Protein AF-A0A2H6EU88-F1 (afdb_monomer_lite)

Secondary structure (DSSP, 8-state):
-HHHHHHHHHHHHHHHHHHHHH--STTTHHHHHHHHHHHHHHHHHHHHHHHHTTS-HHHHHHHHHHHHHHHHHHHHHHHHHHHHHH---HHHHHHHHHHHHHHHHHHHHHHHHHHHHHHHTT-

Structure (mmCIF, N/CA/C/O backbone):
data_AF-A0A2H6EU88-F1
#
_entry.id   AF-A0A2H6EU88-F1
#
loop_
_atom_site.group_PDB
_atom_site.id
_atom_site.type_symbol
_atom_site.label_atom_id
_atom_site.label_alt_id
_atom_site.label_comp_id
_atom_site.label_asym_id
_atom_site.label_entity_id
_atom_site.label_seq_id
_atom_site.pdbx_PDB_ins_code
_atom_site.Cartn_x
_atom_site.Cartn_y
_atom_site.Cartn_z
_atom_site.occupancy
_atom_site.B_iso_or_equiv
_atom_site.auth_seq_id
_atom_site.auth_comp_id
_atom_site.auth_asym_id
_atom_site.auth_atom_id
_atom_site.pdbx_PDB_model_num
ATOM 1 N N . MET A 1 1 ? -3.162 11.510 9.610 1.00 62.56 1 MET A N 1
ATOM 2 C CA . MET A 1 1 ? -2.984 11.952 8.211 1.00 62.56 1 MET A CA 1
ATOM 3 C C . MET A 1 1 ? -1.529 12.307 7.925 1.00 62.56 1 MET A C 1
ATOM 5 O O . MET A 1 1 ? -0.933 11.597 7.135 1.00 62.56 1 MET A O 1
ATOM 9 N N . LEU A 1 2 ? -0.908 13.283 8.607 1.00 74.38 2 LEU A N 1
ATOM 10 C CA . LEU A 1 2 ? 0.496 13.658 8.333 1.00 74.38 2 LEU A CA 1
ATOM 11 C C . LEU A 1 2 ? 1.504 12.495 8.441 1.00 74.38 2 LEU A C 1
ATOM 13 O O . LEU A 1 2 ? 2.287 12.275 7.525 1.00 74.38 2 LEU A O 1
ATOM 17 N N . GLN A 1 3 ? 1.433 11.694 9.513 1.00 73.38 3 GLN A N 1
ATOM 18 C CA . GLN A 1 3 ? 2.301 10.514 9.684 1.00 73.38 3 GLN A CA 1
ATOM 19 C C . GLN A 1 3 ? 2.145 9.479 8.555 1.00 73.38 3 GLN A C 1
ATOM 21 O O . GLN A 1 3 ? 3.095 8.786 8.219 1.00 73.38 3 GLN A O 1
ATOM 26 N N . PHE A 1 4 ? 0.955 9.383 7.957 1.00 74.44 4 PHE A N 1
ATOM 27 C CA . PHE A 1 4 ? 0.672 8.446 6.870 1.00 74.44 4 PHE A CA 1
ATOM 28 C C . PHE A 1 4 ? 1.329 8.902 5.565 1.00 74.44 4 PHE A C 1
ATOM 30 O O . PHE A 1 4 ? 2.015 8.123 4.914 1.00 74.44 4 PHE A O 1
ATOM 37 N N . ILE A 1 5 ? 1.196 10.192 5.246 1.00 79.50 5 ILE A N 1
ATOM 38 C CA . ILE A 1 5 ? 1.841 10.812 4.085 1.00 79.50 5 ILE A CA 1
ATOM 39 C C . ILE A 1 5 ? 3.364 10.685 4.198 1.00 79.50 5 ILE A C 1
ATOM 41 O O . ILE A 1 5 ? 4.015 10.283 3.238 1.00 79.50 5 ILE A O 1
ATOM 45 N N . TYR A 1 6 ? 3.923 10.944 5.385 1.00 82.56 6 TYR A N 1
ATOM 46 C CA . TYR A 1 6 ? 5.364 10.845 5.608 1.00 82.56 6 TYR A CA 1
ATOM 47 C C . TYR A 1 6 ? 5.895 9.431 5.359 1.00 82.56 6 TYR A C 1
ATOM 49 O O . TYR A 1 6 ? 6.873 9.264 4.642 1.00 82.56 6 TYR A O 1
ATOM 57 N N . VAL A 1 7 ? 5.231 8.400 5.889 1.00 81.75 7 VAL A N 1
ATOM 58 C CA . VAL A 1 7 ? 5.663 7.009 5.688 1.00 81.75 7 VAL A CA 1
ATOM 59 C C . VAL A 1 7 ? 5.468 6.555 4.241 1.00 81.75 7 VAL A C 1
ATOM 61 O O . VAL A 1 7 ? 6.306 5.810 3.748 1.00 81.75 7 VAL A O 1
ATOM 64 N N . ILE A 1 8 ? 4.430 7.021 3.535 1.00 82.81 8 ILE A N 1
ATOM 65 C CA . ILE A 1 8 ? 4.282 6.754 2.095 1.00 82.81 8 ILE A CA 1
ATOM 66 C C . ILE A 1 8 ? 5.475 7.325 1.332 1.00 82.81 8 ILE A C 1
ATOM 68 O O . ILE A 1 8 ? 6.145 6.581 0.619 1.00 82.81 8 ILE A O 1
ATOM 72 N N . ILE A 1 9 ? 5.781 8.610 1.531 1.00 83.44 9 ILE A N 1
ATOM 73 C CA . ILE A 1 9 ? 6.902 9.282 0.863 1.00 83.44 9 ILE A CA 1
ATOM 74 C C . ILE A 1 9 ? 8.223 8.587 1.209 1.00 83.44 9 ILE A C 1
ATOM 76 O O . ILE A 1 9 ? 9.010 8.280 0.318 1.00 83.44 9 ILE A O 1
ATOM 80 N N . LEU A 1 10 ? 8.444 8.270 2.487 1.00 85.44 10 LEU A N 1
ATOM 81 C CA . LEU A 1 10 ? 9.654 7.592 2.940 1.00 85.44 10 LEU A CA 1
ATOM 82 C C . LEU A 1 10 ? 9.774 6.186 2.337 1.00 85.44 10 LEU A C 1
ATOM 84 O O . LEU A 1 10 ? 10.842 5.814 1.869 1.00 85.44 10 LEU A O 1
ATOM 88 N N . SER A 1 11 ? 8.684 5.414 2.303 1.00 79.50 11 SER A N 1
ATOM 89 C CA . SER A 1 11 ? 8.670 4.073 1.707 1.00 79.50 11 SER A CA 1
ATOM 90 C C . SER A 1 11 ? 8.953 4.113 0.208 1.00 79.50 11 SER A C 1
ATOM 92 O O . SER A 1 11 ? 9.681 3.261 -0.298 1.00 79.50 11 SER A O 1
ATOM 94 N N . PHE A 1 12 ? 8.440 5.138 -0.480 1.00 83.12 12 PHE A N 1
ATOM 95 C CA . PHE A 1 12 ? 8.715 5.371 -1.889 1.00 83.12 12 PHE A CA 1
ATOM 96 C C . PHE A 1 12 ? 10.200 5.671 -2.088 1.00 83.12 12 PHE A C 1
ATOM 98 O O . PHE A 1 12 ? 10.844 5.036 -2.908 1.00 83.12 12 PHE A O 1
ATOM 105 N N . LEU A 1 13 ? 10.798 6.544 -1.277 1.00 83.44 13 LEU A N 1
ATOM 106 C CA . LEU A 1 13 ? 12.233 6.823 -1.361 1.00 83.44 13 LEU A CA 1
ATOM 107 C C . LEU A 1 13 ? 13.087 5.582 -1.059 1.00 83.44 13 LEU A C 1
ATOM 109 O O . LEU A 1 13 ? 13.987 5.260 -1.827 1.00 83.44 13 LEU A O 1
ATOM 113 N N . VAL A 1 14 ? 12.785 4.852 0.015 1.00 83.4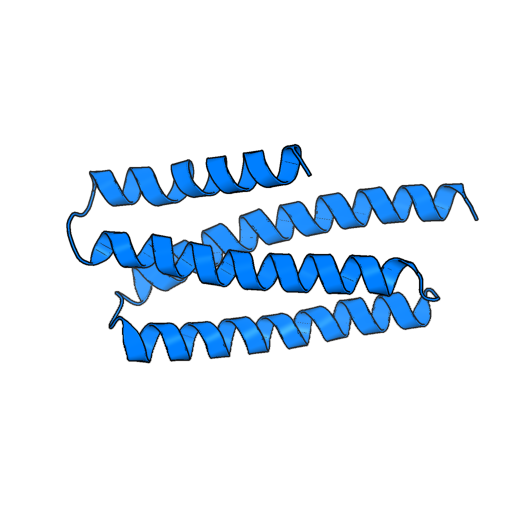4 14 VAL A N 1
ATOM 114 C CA . VAL A 1 14 ? 13.585 3.702 0.469 1.00 83.44 14 VAL A CA 1
ATOM 115 C C . VAL A 1 14 ? 13.566 2.545 -0.528 1.00 83.44 14 VAL A C 1
ATOM 117 O O . VAL A 1 14 ? 14.581 1.879 -0.689 1.00 83.44 14 VAL A O 1
ATOM 120 N N . ILE A 1 15 ? 12.441 2.288 -1.198 1.00 79.69 15 ILE A N 1
ATOM 121 C CA . ILE A 1 15 ? 12.327 1.164 -2.139 1.00 79.69 15 ILE A CA 1
ATOM 122 C C . ILE A 1 15 ? 12.680 1.604 -3.564 1.00 79.69 15 ILE A C 1
ATOM 124 O O . ILE A 1 15 ? 13.348 0.872 -4.290 1.00 79.69 15 ILE A O 1
ATOM 128 N N . TRP A 1 16 ? 12.260 2.799 -3.981 1.00 80.44 16 TRP A N 1
ATOM 129 C CA . TRP A 1 16 ? 12.400 3.2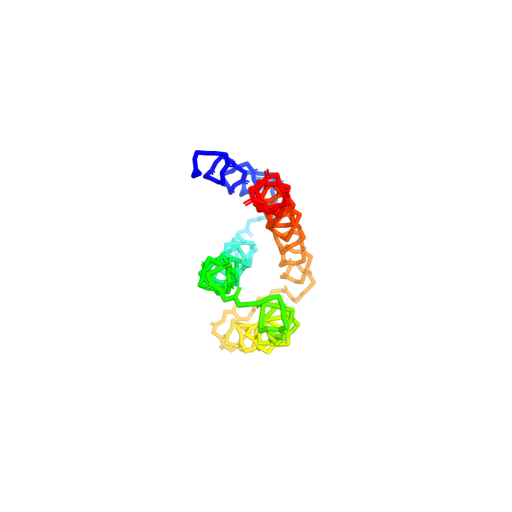55 -5.365 1.00 80.44 16 TRP A CA 1
ATOM 130 C C . TRP A 1 16 ? 13.810 3.780 -5.673 1.00 80.44 16 TRP A C 1
ATOM 132 O O . TRP A 1 16 ? 14.348 3.466 -6.731 1.00 80.44 16 TRP A O 1
ATOM 142 N N . VAL A 1 17 ? 14.453 4.516 -4.752 1.00 79.38 17 VAL A N 1
ATOM 143 C CA . VAL A 1 17 ? 15.781 5.123 -4.990 1.00 79.38 17 VAL A CA 1
ATOM 144 C C . VAL A 1 17 ? 16.888 4.078 -5.191 1.00 79.38 17 VAL A C 1
ATOM 146 O O . VAL A 1 17 ? 17.610 4.192 -6.180 1.00 79.38 17 VAL A O 1
ATOM 149 N N . PRO A 1 18 ? 17.031 3.023 -4.361 1.00 79.44 18 PRO A N 1
ATOM 150 C CA . PRO A 1 18 ? 18.064 2.008 -4.588 1.00 79.44 18 PRO A CA 1
ATOM 151 C C . PRO A 1 18 ? 17.875 1.270 -5.916 1.00 79.44 18 PRO A C 1
ATOM 153 O O . PRO A 1 18 ? 18.843 1.000 -6.626 1.00 79.44 18 PRO A O 1
ATOM 156 N N . LEU A 1 19 ? 16.619 0.995 -6.285 1.00 75.38 19 LEU A N 1
ATOM 157 C CA . LEU A 1 19 ? 16.282 0.348 -7.551 1.00 75.38 19 LEU A CA 1
ATOM 158 C C . LEU A 1 19 ? 16.597 1.242 -8.752 1.00 75.38 19 LEU A C 1
ATOM 160 O O . LEU A 1 19 ? 17.073 0.733 -9.765 1.00 75.38 19 LEU A O 1
ATOM 164 N N . ALA A 1 20 ? 16.398 2.555 -8.620 1.00 74.62 20 ALA A N 1
ATOM 165 C CA . ALA A 1 20 ? 16.720 3.524 -9.659 1.00 74.62 20 ALA A CA 1
ATOM 166 C C . ALA A 1 20 ? 18.224 3.706 -9.886 1.00 74.62 20 ALA A C 1
ATOM 168 O O . ALA A 1 20 ? 18.642 3.967 -11.012 1.00 74.62 20 ALA A O 1
ATOM 169 N N . ILE A 1 21 ? 19.035 3.543 -8.838 1.00 77.75 21 ILE A N 1
ATOM 170 C CA . ILE A 1 21 ? 20.496 3.639 -8.932 1.00 77.75 21 ILE A CA 1
ATOM 171 C C . ILE A 1 21 ? 21.091 2.356 -9.536 1.00 77.75 21 ILE A C 1
ATOM 173 O O . ILE A 1 21 ? 22.056 2.424 -10.290 1.00 77.75 21 ILE A O 1
ATOM 177 N N . TRP A 1 22 ? 20.531 1.181 -9.221 1.00 70.69 22 TRP A N 1
ATOM 178 C CA . TRP A 1 22 ? 21.083 -0.109 -9.659 1.00 70.69 22 TRP A CA 1
ATOM 179 C C . TRP A 1 22 ? 20.630 -0.560 -11.049 1.00 70.69 22 TRP A C 1
ATOM 181 O O . TRP A 1 22 ? 21.383 -1.258 -11.730 1.00 70.69 22 TRP A O 1
ATOM 191 N N . LYS A 1 23 ? 19.408 -0.222 -11.478 1.00 67.88 23 LYS A N 1
ATOM 192 C CA . LYS A 1 23 ? 18.844 -0.674 -12.760 1.00 67.88 23 LYS A CA 1
ATOM 193 C C . LYS A 1 23 ? 18.090 0.457 -13.462 1.00 67.88 23 LYS A C 1
ATOM 195 O O . LYS A 1 23 ? 17.172 1.043 -12.901 1.00 67.88 23 LYS A O 1
ATOM 200 N N . SER A 1 24 ? 18.415 0.706 -14.729 1.00 63.00 24 SER A N 1
ATOM 201 C CA . SER A 1 24 ? 17.746 1.698 -15.582 1.00 63.00 24 SER A CA 1
ATOM 202 C C . SER A 1 24 ? 16.753 1.050 -16.565 1.00 63.00 24 SER A C 1
ATOM 204 O O . SER A 1 24 ? 16.914 -0.101 -16.971 1.00 63.00 24 SER A O 1
ATOM 206 N N . GLY A 1 25 ? 15.690 1.777 -16.939 1.00 68.69 25 GLY A N 1
ATOM 207 C CA . GLY A 1 25 ? 14.693 1.351 -17.941 1.00 68.69 25 GLY A CA 1
ATOM 208 C C . GLY A 1 25 ? 13.389 0.775 -17.361 1.00 68.69 25 GLY A C 1
ATOM 209 O O . GLY A 1 25 ? 12.877 1.276 -16.361 1.00 68.69 25 GLY A O 1
ATOM 210 N N . GLN A 1 26 ? 12.839 -0.288 -17.978 1.00 61.53 26 GLN A N 1
ATOM 211 C CA . GLN A 1 26 ? 11.565 -0.946 -17.589 1.00 61.53 26 GLN A CA 1
ATOM 212 C C . GLN A 1 26 ? 11.511 -1.388 -16.108 1.00 61.53 26 GLN A C 1
ATOM 214 O O . GLN A 1 26 ? 10.438 -1.564 -15.528 1.00 61.53 26 GLN A O 1
ATOM 219 N N . TYR A 1 27 ? 12.672 -1.501 -15.461 1.00 69.06 27 TYR A N 1
ATOM 220 C CA . TYR A 1 27 ? 12.814 -1.811 -14.042 1.00 69.06 27 TYR A CA 1
ATOM 221 C C . TYR A 1 27 ? 12.263 -0.725 -13.105 1.00 69.06 27 TYR A C 1
ATOM 223 O O . TYR A 1 27 ? 11.872 -1.065 -11.996 1.00 69.06 27 TYR A O 1
ATOM 231 N N . LEU A 1 28 ? 12.155 0.535 -13.547 1.00 75.81 28 LEU A N 1
ATOM 232 C CA . LEU A 1 28 ? 11.616 1.656 -12.755 1.00 75.81 28 LEU A CA 1
ATOM 233 C C . LEU A 1 28 ? 10.081 1.674 -12.679 1.00 75.81 28 LEU A C 1
ATOM 235 O O . LEU A 1 28 ? 9.502 2.107 -11.680 1.00 75.81 28 LEU A O 1
ATOM 239 N N . ILE A 1 29 ? 9.407 1.155 -13.710 1.00 80.88 29 ILE A N 1
ATOM 240 C CA . ILE A 1 29 ? 7.941 1.019 -13.725 1.00 80.88 29 ILE A CA 1
ATOM 241 C C . ILE A 1 29 ? 7.497 -0.014 -12.685 1.00 80.88 29 ILE A C 1
ATOM 243 O O . ILE A 1 29 ? 6.458 0.146 -12.051 1.00 80.88 29 ILE A O 1
ATOM 247 N N . THR A 1 30 ? 8.313 -1.040 -12.445 1.00 83.25 30 THR A N 1
ATOM 248 C CA . THR A 1 30 ? 7.998 -2.136 -11.520 1.00 83.25 30 THR A CA 1
ATOM 249 C C . THR A 1 30 ? 7.712 -1.660 -10.083 1.00 83.25 30 THR A C 1
ATOM 251 O O . THR A 1 30 ? 6.616 -1.927 -9.577 1.00 83.25 30 THR A O 1
ATOM 254 N N . PRO A 1 31 ? 8.618 -0.930 -9.401 1.00 81.00 31 PRO A N 1
ATOM 255 C CA . PRO A 1 31 ? 8.359 -0.437 -8.054 1.00 81.00 31 PRO A CA 1
ATOM 256 C C . PRO A 1 31 ? 7.290 0.663 -8.030 1.00 81.00 31 PRO A C 1
ATOM 258 O O . PRO A 1 31 ? 6.587 0.788 -7.030 1.00 81.00 31 PRO A O 1
ATOM 261 N N . PHE A 1 32 ? 7.096 1.406 -9.128 1.00 84.44 32 PHE A N 1
ATOM 262 C CA . PHE A 1 32 ? 6.004 2.375 -9.238 1.00 84.44 32 PHE A CA 1
ATOM 263 C C . PHE A 1 32 ? 4.633 1.684 -9.243 1.00 84.44 32 PHE A C 1
ATOM 265 O O . PHE A 1 32 ? 3.799 1.971 -8.386 1.00 84.44 32 PHE A O 1
ATOM 272 N N . VAL A 1 33 ? 4.423 0.704 -10.128 1.00 86.50 33 VAL A N 1
ATOM 273 C CA . VAL A 1 33 ? 3.172 -0.069 -10.202 1.00 86.50 33 VAL A CA 1
ATOM 274 C C . VAL A 1 33 ? 2.922 -0.813 -8.890 1.00 86.50 33 VAL A C 1
ATOM 276 O O . VAL A 1 33 ? 1.811 -0.782 -8.367 1.00 86.50 33 VAL A O 1
ATOM 279 N N . SER A 1 34 ? 3.965 -1.403 -8.299 1.00 84.94 34 SER A N 1
ATOM 280 C CA . SER A 1 34 ? 3.874 -2.0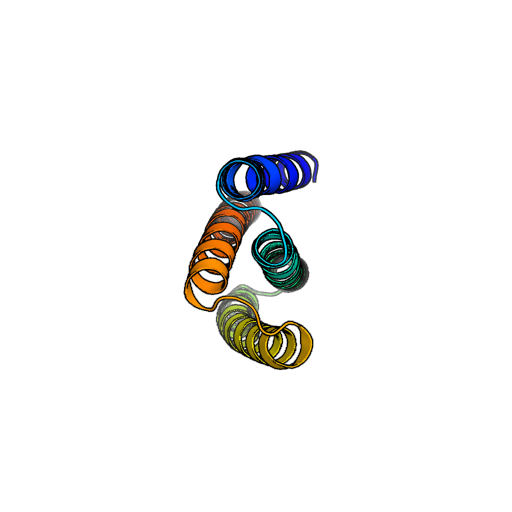62 -6.988 1.00 84.94 34 SER A CA 1
ATOM 281 C C . SER A 1 34 ? 3.394 -1.104 -5.892 1.00 84.94 34 SER A C 1
ATOM 283 O O . SER A 1 34 ? 2.543 -1.467 -5.082 1.00 84.94 34 SER A O 1
ATOM 285 N N . SER A 1 35 ? 3.899 0.136 -5.882 1.00 85.31 35 SER A N 1
ATOM 286 C CA . SER A 1 35 ? 3.489 1.150 -4.906 1.00 85.31 35 SER A CA 1
ATOM 287 C C . SER A 1 35 ? 2.022 1.552 -5.073 1.00 85.31 35 SER A C 1
ATOM 289 O O . SER A 1 35 ? 1.309 1.674 -4.079 1.00 85.31 35 SER A O 1
ATOM 291 N N . LEU A 1 36 ? 1.539 1.678 -6.316 1.00 88.25 36 LEU A N 1
ATOM 292 C CA . LEU A 1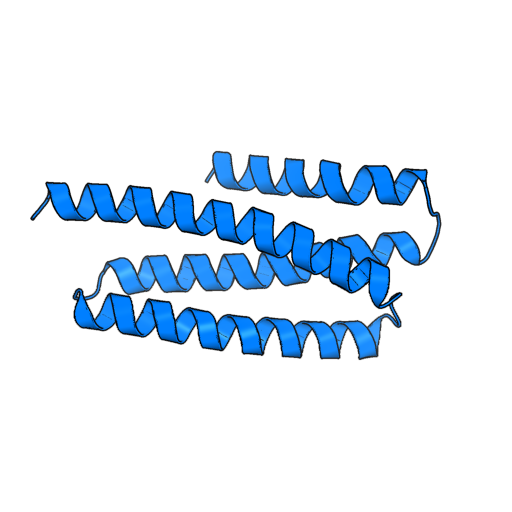 36 ? 0.147 2.022 -6.611 1.00 88.25 36 LEU A CA 1
ATOM 293 C C . LEU A 1 36 ? -0.813 0.926 -6.148 1.00 88.25 36 LEU A C 1
ATOM 295 O O . LEU A 1 36 ? -1.839 1.223 -5.536 1.00 88.25 36 LEU A O 1
ATOM 299 N N . ILE A 1 37 ? -0.461 -0.339 -6.392 1.00 88.69 37 ILE A N 1
ATOM 300 C CA . ILE A 1 37 ? -1.252 -1.491 -5.945 1.00 88.69 37 ILE A CA 1
ATOM 301 C C . ILE A 1 37 ? -1.350 -1.497 -4.420 1.00 88.69 37 ILE A C 1
ATOM 303 O O . ILE A 1 37 ? -2.449 -1.537 -3.866 1.00 88.69 37 ILE A O 1
ATOM 307 N N . SER A 1 38 ? -0.213 -1.389 -3.734 1.00 87.19 38 SER A N 1
ATOM 308 C CA . SER A 1 38 ? -0.178 -1.366 -2.271 1.00 87.19 38 SER A CA 1
ATOM 309 C C . SER A 1 38 ? -0.915 -0.153 -1.691 1.00 87.19 38 SER A C 1
ATOM 311 O O . SER A 1 38 ? -1.584 -0.277 -0.663 1.00 87.19 38 SER A O 1
ATOM 313 N N . LEU A 1 39 ? -0.876 1.002 -2.366 1.00 87.19 39 LEU A N 1
ATOM 314 C CA . LEU A 1 39 ? -1.659 2.179 -1.987 1.00 87.19 39 LEU A CA 1
ATOM 315 C C . LEU A 1 39 ? -3.168 1.935 -2.120 1.00 87.19 39 LEU A C 1
ATOM 317 O O . LEU A 1 39 ? -3.924 2.233 -1.196 1.00 87.19 39 LEU A O 1
ATOM 321 N N . ALA A 1 40 ? -3.631 1.357 -3.227 1.00 87.56 40 ALA A N 1
ATOM 322 C CA . ALA A 1 40 ? -5.049 1.038 -3.401 1.00 87.56 40 ALA A CA 1
ATOM 323 C C . ALA A 1 40 ? -5.551 0.089 -2.296 1.00 87.56 40 ALA A C 1
ATOM 325 O O . ALA A 1 40 ? -6.611 0.304 -1.694 1.00 87.56 40 ALA A O 1
ATOM 326 N N . VAL A 1 41 ? -4.744 -0.922 -1.965 1.00 87.44 41 VAL A N 1
ATOM 327 C CA . VAL A 1 41 ? -5.045 -1.881 -0.898 1.00 87.44 41 VAL A CA 1
ATOM 328 C C . VAL A 1 41 ? -5.128 -1.183 0.459 1.00 87.44 41 VAL A C 1
ATOM 330 O O . VAL A 1 41 ? -6.114 -1.376 1.171 1.00 87.44 41 VAL A O 1
ATOM 333 N N . ILE A 1 42 ? -4.183 -0.305 0.808 1.00 85.31 42 ILE A N 1
ATOM 334 C CA . ILE A 1 42 ? -4.218 0.369 2.112 1.00 85.31 42 ILE A CA 1
ATOM 335 C C . ILE A 1 42 ? -5.354 1.394 2.232 1.00 85.31 42 ILE A C 1
ATOM 337 O O . ILE A 1 42 ? -5.940 1.559 3.303 1.00 85.31 42 ILE A O 1
ATOM 341 N N . PHE A 1 43 ? -5.717 2.072 1.141 1.00 86.69 43 PHE A N 1
ATOM 342 C CA . PHE A 1 43 ? -6.839 3.009 1.145 1.00 86.69 43 PHE A CA 1
ATOM 343 C C . PHE A 1 43 ? -8.172 2.287 1.351 1.00 86.69 43 PHE A C 1
ATOM 345 O O . PHE A 1 43 ? -8.994 2.728 2.164 1.00 86.69 43 PHE A O 1
ATOM 352 N N . SER A 1 44 ? -8.373 1.154 0.669 1.00 85.44 44 SER A N 1
ATOM 353 C CA . SER A 1 44 ? -9.558 0.311 0.875 1.00 85.44 44 SER A CA 1
ATOM 354 C C . SER A 1 44 ? -9.627 -0.214 2.314 1.00 85.44 44 SER A C 1
ATOM 356 O O . SER A 1 44 ? -10.667 -0.107 2.968 1.00 85.44 44 SER A O 1
ATOM 358 N N . ALA A 1 45 ? -8.492 -0.673 2.845 1.00 83.94 45 ALA A N 1
ATOM 359 C CA . ALA A 1 45 ? -8.331 -1.133 4.214 1.00 83.94 45 ALA A CA 1
ATOM 360 C C . ALA A 1 45 ? -8.719 -0.066 5.248 1.00 83.94 45 ALA A C 1
ATOM 362 O O . ALA A 1 45 ? -9.578 -0.294 6.104 1.00 83.94 45 ALA A O 1
ATOM 363 N N . TYR A 1 46 ? -8.133 1.126 5.130 1.00 84.19 46 TYR A N 1
ATOM 364 C CA . TYR A 1 46 ? -8.397 2.250 6.021 1.00 84.19 46 TYR A CA 1
ATOM 365 C C . TYR A 1 46 ? -9.871 2.672 5.994 1.00 84.19 46 TYR A C 1
ATOM 367 O O . TYR A 1 46 ? -10.477 2.901 7.044 1.00 84.19 46 TYR A O 1
ATOM 375 N N . SER A 1 47 ? -10.461 2.738 4.799 1.00 84.94 47 SER A N 1
ATOM 376 C CA . SER A 1 47 ? -11.861 3.127 4.607 1.00 84.94 47 SER A CA 1
ATOM 377 C C . SER A 1 47 ? -12.812 2.128 5.267 1.00 84.94 47 SER A C 1
ATOM 379 O O . SER A 1 47 ? -13.705 2.527 6.022 1.00 84.94 47 SER A O 1
ATOM 381 N N . LEU A 1 48 ? -12.571 0.829 5.059 1.00 84.94 48 LEU A N 1
ATOM 382 C CA . LEU A 1 48 ? -13.359 -0.240 5.666 1.00 84.94 48 LEU A CA 1
ATOM 383 C C . LEU A 1 48 ? -13.242 -0.225 7.194 1.00 84.94 48 LEU A C 1
ATOM 385 O O . LEU A 1 48 ? -14.257 -0.296 7.883 1.00 84.94 48 LEU A O 1
ATOM 389 N N . ASN A 1 49 ? -12.032 -0.060 7.732 1.00 82.69 49 ASN A N 1
ATOM 390 C CA . ASN A 1 49 ? -11.808 -0.010 9.177 1.00 82.69 49 ASN A CA 1
ATOM 391 C C . ASN A 1 49 ? -12.494 1.189 9.829 1.00 82.69 49 ASN A C 1
ATOM 393 O O . ASN A 1 49 ? -13.116 1.052 10.883 1.00 82.69 49 ASN A O 1
ATOM 397 N N . ARG A 1 50 ? -12.419 2.367 9.199 1.00 83.12 50 ARG A N 1
ATOM 398 C CA . ARG A 1 50 ? -13.074 3.581 9.698 1.00 83.12 50 ARG A CA 1
ATOM 399 C C . ARG A 1 50 ? -14.591 3.407 9.763 1.00 83.12 50 ARG A C 1
ATOM 401 O O . ARG A 1 50 ? -15.221 3.881 10.708 1.00 83.12 50 ARG A O 1
ATOM 408 N N . TRP A 1 51 ? -15.171 2.717 8.783 1.00 81.88 51 TRP A N 1
ATOM 409 C CA . TRP A 1 51 ? -16.589 2.372 8.785 1.00 81.88 51 TRP A CA 1
ATOM 410 C C . TRP A 1 51 ? -16.924 1.308 9.840 1.00 81.88 51 TRP A C 1
ATOM 412 O O . TRP A 1 51 ? -17.875 1.478 10.607 1.00 81.88 51 TRP A O 1
ATOM 422 N N . ALA A 1 52 ? -16.106 0.258 9.943 1.00 83.38 52 ALA A N 1
ATOM 423 C CA . ALA A 1 52 ? -16.272 -0.826 10.908 1.00 83.38 52 ALA A CA 1
ATOM 424 C C . ALA A 1 52 ? -16.193 -0.335 12.362 1.00 83.38 52 ALA A C 1
ATOM 426 O O . ALA A 1 52 ? -16.904 -0.852 13.222 1.00 83.38 52 ALA A O 1
ATOM 427 N N . PHE A 1 53 ? -15.386 0.692 12.646 1.00 79.94 53 PHE A N 1
ATOM 428 C CA . PHE A 1 53 ? -15.206 1.239 13.996 1.00 79.94 53 PHE A CA 1
ATOM 429 C C . PHE A 1 53 ? -16.506 1.735 14.644 1.00 79.94 53 PHE A C 1
ATOM 431 O O . PHE A 1 53 ? -16.657 1.658 15.868 1.00 79.94 53 PHE A O 1
ATOM 438 N N . ARG A 1 54 ? -17.458 2.198 13.821 1.00 81.19 54 ARG A N 1
ATOM 439 C CA . ARG A 1 54 ? -18.787 2.674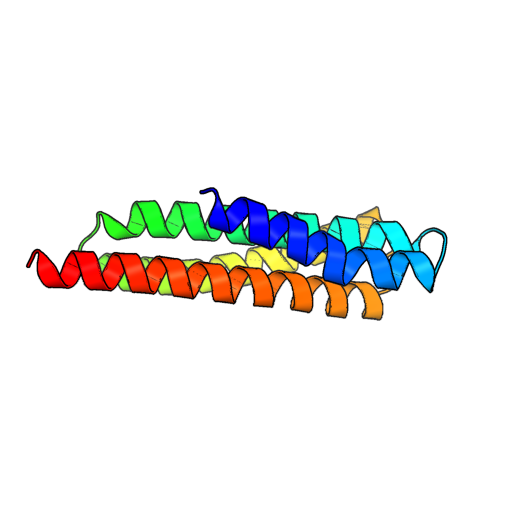 14.241 1.00 81.19 54 ARG A CA 1
ATOM 440 C C . ARG A 1 54 ? -19.783 1.543 14.515 1.00 81.19 54 ARG A C 1
ATOM 442 O O . ARG A 1 54 ? -20.924 1.813 14.873 1.00 81.19 54 ARG A O 1
ATOM 449 N N . LYS A 1 55 ? -19.398 0.284 14.291 1.00 83.94 55 LYS A N 1
ATOM 450 C CA . LYS A 1 55 ? -20.255 -0.892 14.479 1.00 83.94 55 LYS A CA 1
ATOM 451 C C . LYS A 1 55 ? -19.964 -1.585 15.817 1.00 83.94 55 LYS A C 1
ATOM 453 O O . LYS A 1 55 ? -18.968 -1.304 16.493 1.00 83.94 55 LYS A O 1
ATOM 458 N N . SER A 1 56 ? -20.860 -2.494 16.206 1.00 83.75 56 SER A N 1
ATOM 459 C CA . SER A 1 56 ? -20.701 -3.333 17.401 1.00 83.75 56 SER A CA 1
ATOM 460 C C . SER A 1 56 ? -19.475 -4.246 17.281 1.00 83.75 56 SER A C 1
ATOM 462 O O . SER A 1 56 ? -19.056 -4.583 16.174 1.00 83.75 56 SER A O 1
ATOM 464 N N . HIS A 1 57 ? -18.911 -4.686 18.411 1.00 78.12 57 HIS A N 1
ATOM 465 C CA . HIS A 1 57 ? -17.690 -5.506 18.444 1.00 78.12 57 HIS A CA 1
ATOM 466 C C . HIS A 1 57 ? -17.772 -6.757 17.549 1.00 78.12 57 HIS A C 1
ATOM 468 O O . HIS A 1 57 ? -16.860 -7.009 16.764 1.00 78.12 57 HIS A O 1
ATOM 474 N N . LYS A 1 58 ? -18.894 -7.494 17.579 1.00 80.88 58 LYS A N 1
ATOM 475 C CA . LYS A 1 58 ? -19.102 -8.673 16.713 1.00 80.88 58 LYS A CA 1
ATOM 476 C C . LYS A 1 58 ? -19.044 -8.327 15.219 1.00 80.88 58 LYS A C 1
ATOM 478 O O . LYS A 1 58 ? -18.472 -9.078 14.432 1.00 80.88 58 LYS A O 1
ATOM 483 N N . VAL A 1 59 ? -19.625 -7.194 14.822 1.00 83.69 59 VAL A N 1
ATOM 484 C CA . VAL A 1 59 ? -19.633 -6.739 13.422 1.00 83.69 59 VAL A CA 1
ATOM 485 C C . VAL A 1 59 ? -18.261 -6.196 13.022 1.00 83.69 59 VAL A C 1
ATOM 487 O O . VAL A 1 59 ? -17.807 -6.471 11.917 1.00 83.69 59 VAL A O 1
ATOM 490 N N . PHE A 1 60 ? -17.569 -5.500 13.925 1.00 82.31 60 PHE A N 1
ATOM 491 C CA . PHE A 1 60 ? -16.206 -5.018 13.709 1.00 82.31 60 PHE A CA 1
ATOM 492 C C . PHE A 1 60 ? -15.242 -6.162 13.378 1.00 82.31 60 PHE A C 1
ATOM 494 O O . PHE A 1 60 ? -14.600 -6.118 12.334 1.00 82.31 60 PHE A O 1
ATOM 501 N N . PHE A 1 61 ? -15.194 -7.220 14.197 1.00 80.06 61 PHE A N 1
ATOM 502 C CA . PHE A 1 61 ? -14.311 -8.366 13.938 1.00 80.06 61 PHE A CA 1
ATOM 503 C C . PHE A 1 61 ? -14.646 -9.082 12.627 1.00 80.06 61 PHE A C 1
ATOM 505 O O . PHE A 1 61 ? -13.741 -9.427 11.870 1.00 80.06 61 PHE A O 1
ATOM 512 N N . ARG A 1 62 ? -15.938 -9.248 12.311 1.00 86.00 62 ARG A N 1
ATOM 513 C CA . ARG A 1 62 ? -16.367 -9.835 11.034 1.00 86.00 62 ARG A CA 1
ATOM 514 C C . ARG A 1 62 ? -15.906 -8.998 9.840 1.00 86.00 62 ARG A C 1
ATOM 516 O O . ARG A 1 62 ? -15.421 -9.559 8.865 1.00 86.00 62 ARG A O 1
ATOM 523 N N . LEU A 1 63 ? -16.042 -7.674 9.915 1.00 85.19 63 LEU A N 1
ATOM 524 C CA . LEU A 1 63 ? -15.597 -6.758 8.861 1.00 85.19 63 LEU A CA 1
ATOM 525 C C . LEU A 1 63 ? -14.075 -6.689 8.751 1.00 85.19 63 LEU A C 1
ATOM 527 O O . LEU A 1 63 ? -13.562 -6.541 7.649 1.00 85.19 63 LEU A O 1
ATOM 531 N N . LEU A 1 64 ? -13.358 -6.828 9.863 1.00 83.25 64 LEU A N 1
ATOM 532 C CA . LEU A 1 64 ? -11.900 -6.834 9.878 1.00 83.25 64 LEU A CA 1
ATOM 533 C C . LEU A 1 64 ? -11.354 -8.108 9.215 1.00 83.25 64 LEU A C 1
ATOM 535 O O . LEU A 1 64 ? -10.531 -8.017 8.309 1.00 83.25 64 LEU A O 1
ATOM 539 N N . ILE A 1 65 ? -11.876 -9.284 9.584 1.00 84.38 65 ILE A N 1
ATOM 540 C CA . ILE A 1 65 ? -11.500 -10.569 8.968 1.00 84.38 65 ILE A CA 1
ATOM 541 C C . ILE A 1 65 ? -11.958 -10.630 7.505 1.00 84.38 65 ILE A C 1
ATOM 543 O O . ILE A 1 65 ? -11.167 -10.959 6.624 1.00 84.38 65 ILE A O 1
ATOM 547 N N . GLY A 1 66 ? -13.211 -10.262 7.223 1.00 85.69 66 GLY A N 1
ATOM 548 C CA . GLY A 1 66 ? -13.731 -10.204 5.855 1.00 85.69 66 GLY A CA 1
ATOM 549 C C . GLY A 1 66 ? -12.947 -9.221 4.985 1.00 85.69 66 GLY A C 1
ATOM 550 O O . GLY A 1 66 ? -12.629 -9.521 3.839 1.00 85.69 66 GLY A O 1
ATOM 551 N N . GLY A 1 67 ? -12.540 -8.088 5.559 1.00 84.50 67 GLY A N 1
ATOM 552 C CA . GLY A 1 67 ? -11.667 -7.112 4.921 1.00 84.50 67 GLY A CA 1
ATOM 553 C C . GLY A 1 67 ? -10.310 -7.685 4.524 1.00 84.50 67 GLY A C 1
ATOM 554 O O . GLY A 1 67 ? -9.832 -7.369 3.440 1.00 84.50 67 GLY A O 1
ATOM 555 N N . MET A 1 68 ? -9.709 -8.553 5.344 1.00 83.69 68 MET A N 1
ATOM 556 C CA . MET A 1 68 ? -8.453 -9.229 4.990 1.00 83.69 68 MET A CA 1
ATOM 557 C C . MET A 1 68 ? -8.619 -10.143 3.773 1.00 83.69 68 MET A C 1
ATOM 559 O O . MET A 1 68 ? -7.797 -10.090 2.862 1.00 83.69 68 MET A O 1
ATOM 563 N N . VAL A 1 69 ? -9.702 -10.927 3.713 1.00 86.94 69 VAL A N 1
ATOM 564 C CA . VAL A 1 69 ? -9.993 -11.790 2.554 1.00 86.94 69 VAL A CA 1
ATOM 565 C C . VAL A 1 69 ? -10.165 -10.947 1.290 1.00 86.94 69 VAL A C 1
ATOM 567 O O . VAL A 1 69 ? -9.526 -11.219 0.274 1.00 86.94 69 VAL A O 1
ATOM 570 N N . THR A 1 70 ? -10.949 -9.869 1.367 1.00 86.00 70 THR A N 1
ATOM 571 C CA . THR A 1 70 ? -11.146 -8.944 0.242 1.00 86.00 70 THR A CA 1
ATOM 572 C C . THR A 1 70 ? -9.831 -8.333 -0.240 1.00 86.00 70 THR A C 1
ATOM 574 O O . THR A 1 70 ? -9.634 -8.188 -1.443 1.00 86.00 70 THR A O 1
ATOM 577 N N . ARG A 1 71 ? -8.899 -8.004 0.664 1.00 84.06 71 ARG A N 1
ATOM 578 C CA . ARG A 1 71 ? -7.581 -7.462 0.290 1.00 84.06 71 ARG A CA 1
ATOM 579 C C . ARG A 1 71 ? -6.720 -8.479 -0.438 1.00 84.06 71 ARG A C 1
ATOM 581 O O . ARG A 1 71 ? -6.079 -8.105 -1.410 1.00 84.06 71 ARG A O 1
ATOM 588 N N . ILE A 1 72 ? -6.719 -9.741 -0.007 1.00 86.12 72 ILE A N 1
ATOM 589 C CA . ILE A 1 72 ? -5.983 -10.807 -0.704 1.00 86.12 72 ILE A CA 1
ATOM 590 C C . ILE A 1 72 ? -6.510 -10.937 -2.134 1.00 86.12 72 ILE A C 1
ATOM 592 O O . ILE A 1 72 ? -5.729 -10.912 -3.082 1.00 86.12 72 ILE A O 1
ATOM 596 N N . VAL A 1 73 ? -7.835 -10.986 -2.295 1.00 89.44 73 VAL A N 1
ATOM 597 C CA . VAL A 1 73 ? -8.474 -11.033 -3.617 1.00 89.44 73 VAL A CA 1
ATOM 598 C C . VAL A 1 73 ? -8.106 -9.801 -4.451 1.00 89.44 73 VAL A C 1
ATOM 600 O O . VAL A 1 73 ? -7.724 -9.937 -5.611 1.00 89.44 73 VAL A O 1
ATOM 603 N N . LEU A 1 74 ? -8.149 -8.604 -3.859 1.00 88.12 74 LEU A N 1
ATOM 604 C CA . LEU A 1 74 ? -7.786 -7.355 -4.530 1.00 88.12 74 LEU A CA 1
ATOM 605 C C . LEU A 1 74 ? -6.320 -7.348 -4.988 1.00 88.12 74 LEU A C 1
ATOM 607 O O . LEU A 1 74 ? -6.046 -6.977 -6.125 1.00 88.12 74 LEU A O 1
ATOM 611 N N . VAL A 1 75 ? -5.388 -7.785 -4.136 1.00 87.31 75 VAL A N 1
ATOM 612 C CA . VAL A 1 75 ? -3.963 -7.906 -4.480 1.00 87.31 75 VAL A CA 1
ATOM 613 C C . VAL A 1 75 ? -3.790 -8.848 -5.667 1.00 87.31 75 VAL A C 1
ATOM 615 O O . VAL A 1 75 ? -3.134 -8.477 -6.634 1.00 87.31 75 VAL A O 1
ATOM 618 N N . VAL A 1 76 ? -4.423 -10.024 -5.644 1.00 89.75 76 VAL A N 1
ATOM 619 C CA . VAL A 1 76 ? -4.343 -10.994 -6.748 1.00 89.75 76 VAL A CA 1
ATOM 620 C C . VAL A 1 76 ? -4.868 -10.394 -8.054 1.00 89.75 76 VAL A C 1
ATOM 622 O O . VAL A 1 76 ? -4.189 -10.473 -9.075 1.00 89.75 76 VAL A O 1
ATOM 625 N N . ILE A 1 77 ? -6.033 -9.740 -8.032 1.00 89.81 77 ILE A N 1
ATOM 626 C CA . ILE A 1 77 ? -6.605 -9.087 -9.220 1.00 89.81 77 ILE A CA 1
ATOM 627 C C . ILE A 1 77 ? -5.647 -8.025 -9.771 1.00 89.81 77 ILE A C 1
ATOM 629 O O . ILE A 1 77 ? -5.379 -7.991 -10.972 1.00 89.81 77 ILE A O 1
ATOM 633 N N . LEU A 1 78 ? -5.098 -7.176 -8.902 1.00 87.69 78 LEU A N 1
ATOM 634 C CA . LEU A 1 78 ? -4.185 -6.109 -9.302 1.00 87.69 78 LEU A CA 1
ATOM 635 C C . LEU A 1 78 ? -2.859 -6.650 -9.857 1.00 87.69 78 LEU A C 1
ATOM 637 O O . LEU A 1 78 ? -2.339 -6.089 -10.820 1.00 87.69 78 LEU A O 1
ATOM 641 N N . ILE A 1 79 ? -2.349 -7.762 -9.318 1.00 87.75 79 ILE A N 1
ATOM 642 C CA . ILE A 1 79 ? -1.193 -8.481 -9.874 1.00 87.75 79 ILE A CA 1
ATOM 643 C C . ILE A 1 79 ? -1.500 -8.970 -11.296 1.00 87.75 79 ILE A C 1
ATOM 645 O O . ILE A 1 79 ? -0.699 -8.741 -12.200 1.00 87.75 79 ILE A O 1
ATOM 649 N N . LEU A 1 80 ? -2.655 -9.610 -11.515 1.00 88.81 80 LEU A N 1
ATOM 650 C CA . LEU A 1 80 ? -3.044 -10.129 -12.833 1.00 88.81 80 LEU A CA 1
ATOM 651 C C . LEU A 1 80 ? -3.196 -9.006 -13.871 1.00 88.81 80 LEU A C 1
ATOM 653 O O . LEU A 1 80 ? -2.744 -9.147 -15.008 1.00 88.81 80 LEU A O 1
ATOM 657 N N . ILE A 1 81 ? -3.783 -7.873 -13.472 1.00 88.44 81 ILE A N 1
ATOM 658 C CA . ILE A 1 81 ? -3.901 -6.680 -14.321 1.00 88.44 81 ILE A CA 1
ATOM 659 C C . ILE A 1 81 ? -2.513 -6.121 -14.654 1.00 88.44 81 ILE A C 1
ATOM 661 O O . ILE A 1 81 ? -2.210 -5.884 -15.822 1.00 88.44 81 ILE A O 1
ATOM 665 N N . ALA A 1 82 ? -1.649 -5.943 -13.650 1.00 84.81 82 ALA A N 1
ATOM 666 C CA . ALA A 1 82 ? -0.303 -5.412 -13.848 1.00 84.81 82 ALA A CA 1
ATOM 667 C C . ALA A 1 82 ? 0.547 -6.310 -14.756 1.00 84.81 82 ALA A C 1
ATOM 669 O O . ALA A 1 82 ? 1.254 -5.806 -15.630 1.00 84.81 82 ALA A O 1
ATOM 670 N N . TRP A 1 83 ? 0.435 -7.631 -14.599 1.00 85.12 83 TRP A N 1
ATOM 671 C CA . TRP A 1 83 ? 1.097 -8.596 -15.472 1.00 85.12 83 TRP A CA 1
ATOM 672 C C . TRP A 1 83 ? 0.646 -8.416 -16.920 1.00 85.12 83 TRP A C 1
ATOM 674 O O . TRP A 1 83 ? 1.484 -8.302 -17.815 1.00 85.12 83 TRP A O 1
ATOM 684 N N . ARG A 1 84 ? -0.671 -8.363 -17.154 1.00 85.81 84 ARG A N 1
ATOM 685 C CA . ARG A 1 84 ? -1.242 -8.272 -18.503 1.00 85.81 84 ARG A CA 1
ATOM 686 C C . ARG A 1 84 ? -0.893 -6.967 -19.221 1.00 85.81 84 ARG A C 1
ATOM 688 O O . ARG A 1 84 ? -0.843 -6.966 -20.444 1.00 85.81 84 ARG A O 1
ATOM 695 N N . LEU A 1 85 ? -0.681 -5.878 -18.483 1.00 86.44 85 LEU A N 1
ATOM 696 C CA . LEU A 1 85 ? -0.434 -4.554 -19.058 1.00 86.44 85 LEU A CA 1
ATOM 697 C C . LEU A 1 85 ? 1.052 -4.214 -19.229 1.00 86.44 85 LEU A C 1
ATOM 699 O O . LEU A 1 85 ? 1.401 -3.539 -20.192 1.00 86.44 85 LEU A O 1
ATOM 703 N N . PHE A 1 86 ? 1.919 -4.631 -18.301 1.00 81.56 86 PHE A N 1
ATOM 704 C CA . PHE A 1 86 ? 3.271 -4.064 -18.196 1.00 81.56 86 PHE A CA 1
ATOM 705 C C . PHE A 1 86 ? 4.416 -5.072 -18.357 1.00 81.56 86 PHE A C 1
ATOM 707 O O . PHE A 1 86 ? 5.567 -4.643 -18.372 1.00 81.56 86 PHE A O 1
ATOM 714 N N . HIS A 1 87 ? 4.139 -6.381 -18.471 1.00 79.75 87 HIS A N 1
ATOM 715 C CA . HIS A 1 87 ? 5.165 -7.429 -18.636 1.00 79.75 87 HIS A CA 1
ATOM 716 C C . HIS A 1 87 ? 6.348 -7.293 -17.652 1.00 79.75 87 HIS A C 1
ATOM 718 O O . HIS A 1 87 ? 7.517 -7.406 -18.020 1.00 79.75 87 HIS A O 1
ATOM 724 N N . LEU A 1 88 ? 6.035 -6.997 -16.387 1.00 80.25 88 LEU A N 1
ATOM 725 C CA . LEU A 1 88 ? 7.024 -6.668 -15.360 1.00 80.25 88 LEU A CA 1
ATOM 726 C C . LEU A 1 88 ? 7.915 -7.864 -15.013 1.00 80.25 88 LEU A C 1
ATOM 728 O O . LEU A 1 88 ? 7.487 -9.016 -15.079 1.00 80.25 88 LEU A O 1
ATOM 732 N N . ASN A 1 89 ? 9.134 -7.584 -14.541 1.00 83.62 89 ASN A N 1
ATOM 733 C CA . ASN A 1 89 ? 9.983 -8.618 -13.957 1.00 83.62 89 ASN A CA 1
ATOM 734 C C . ASN A 1 89 ? 9.311 -9.171 -12.680 1.00 83.62 89 ASN A C 1
ATOM 736 O O . ASN A 1 89 ? 9.147 -8.414 -11.715 1.00 83.62 89 ASN A O 1
ATOM 740 N N . PRO A 1 90 ? 8.944 -10.465 -12.637 1.00 80.19 90 PRO A N 1
ATOM 741 C CA . PRO A 1 90 ? 8.100 -11.006 -11.573 1.00 80.19 90 PRO A CA 1
ATOM 742 C C . PRO A 1 90 ? 8.787 -10.969 -10.206 1.00 80.19 90 PRO A C 1
ATOM 744 O O . PRO A 1 90 ? 8.140 -10.674 -9.204 1.00 80.19 90 PRO A O 1
ATOM 747 N N . THR A 1 91 ? 10.102 -11.194 -10.158 1.00 83.12 91 THR A N 1
ATOM 748 C CA . THR A 1 91 ? 10.878 -11.203 -8.912 1.00 83.12 91 THR A CA 1
ATOM 749 C C . THR A 1 91 ? 10.945 -9.811 -8.289 1.00 83.12 91 THR A C 1
ATOM 751 O O . THR A 1 91 ? 10.614 -9.636 -7.118 1.00 83.12 91 THR A O 1
ATOM 754 N N . LEU A 1 92 ? 11.320 -8.798 -9.077 1.00 82.44 92 LEU A N 1
ATOM 755 C CA . LEU A 1 92 ? 11.372 -7.407 -8.613 1.00 82.44 92 LEU A CA 1
ATOM 756 C C . LEU A 1 92 ? 9.991 -6.874 -8.231 1.00 82.44 92 LEU A C 1
ATOM 758 O O . LEU A 1 92 ? 9.865 -6.145 -7.244 1.00 82.44 92 LEU A O 1
ATOM 762 N N . PHE A 1 93 ? 8.963 -7.252 -8.990 1.00 83.25 93 PHE A N 1
ATOM 763 C CA . PHE A 1 93 ? 7.584 -6.877 -8.714 1.00 83.25 93 PHE A CA 1
ATOM 764 C C . PHE A 1 93 ? 7.103 -7.457 -7.383 1.00 83.25 93 PHE A C 1
ATOM 766 O O . PHE A 1 93 ? 6.641 -6.705 -6.532 1.00 83.25 93 PHE A O 1
ATOM 773 N N . LEU A 1 94 ? 7.291 -8.760 -7.152 1.00 86.69 94 LEU A N 1
ATOM 774 C CA . LEU A 1 94 ? 6.907 -9.413 -5.899 1.00 86.69 94 LEU A CA 1
ATOM 775 C C . LEU A 1 94 ? 7.640 -8.830 -4.688 1.00 86.69 94 LEU A C 1
ATOM 777 O O . LEU A 1 94 ? 6.995 -8.518 -3.690 1.00 86.69 94 LEU A O 1
ATOM 781 N N . ILE A 1 95 ? 8.959 -8.633 -4.775 1.00 86.44 95 ILE A N 1
ATOM 782 C CA . ILE A 1 95 ? 9.750 -8.064 -3.671 1.00 86.44 95 ILE A CA 1
ATOM 783 C C . ILE A 1 95 ? 9.271 -6.647 -3.341 1.00 86.44 95 ILE A C 1
ATOM 785 O O . ILE A 1 95 ? 9.030 -6.334 -2.175 1.00 86.44 95 ILE A O 1
ATOM 789 N N . SER A 1 96 ? 9.088 -5.802 -4.359 1.00 83.69 96 SER A N 1
ATOM 790 C CA . SER A 1 96 ? 8.625 -4.424 -4.164 1.00 83.69 96 SER A CA 1
ATOM 791 C C . SER A 1 96 ? 7.210 -4.395 -3.591 1.00 83.69 96 SER A C 1
ATOM 793 O O . SER A 1 96 ? 6.942 -3.667 -2.637 1.00 83.69 96 SER A O 1
ATOM 795 N N . LEU A 1 97 ? 6.308 -5.210 -4.142 1.00 85.62 97 LEU A N 1
ATOM 796 C CA . LEU A 1 97 ? 4.923 -5.315 -3.701 1.00 85.62 97 LEU A CA 1
ATOM 797 C C . LEU A 1 97 ? 4.841 -5.741 -2.235 1.00 85.62 97 LEU A C 1
ATOM 799 O O . LEU A 1 97 ? 4.178 -5.065 -1.453 1.00 85.62 97 LEU A O 1
ATOM 803 N N . ILE A 1 98 ? 5.551 -6.808 -1.853 1.00 87.19 98 ILE A N 1
ATOM 804 C CA . ILE A 1 98 ? 5.608 -7.291 -0.468 1.00 87.19 98 ILE A CA 1
ATOM 805 C C . ILE A 1 98 ? 6.207 -6.217 0.442 1.00 87.19 98 ILE A C 1
ATOM 807 O O . ILE A 1 98 ? 5.647 -5.947 1.502 1.00 87.19 98 ILE A O 1
ATOM 811 N N . GLY A 1 99 ? 7.293 -5.560 0.026 1.00 86.38 99 GLY A N 1
ATOM 812 C CA . GLY A 1 99 ? 7.919 -4.479 0.788 1.00 86.38 99 GLY A CA 1
ATOM 813 C C . GLY A 1 99 ? 6.944 -3.340 1.094 1.00 86.38 99 GLY A C 1
ATOM 814 O O . GLY A 1 99 ? 6.721 -3.010 2.261 1.00 86.38 99 GLY A O 1
ATOM 815 N N . TYR A 1 100 ? 6.296 -2.785 0.066 1.00 85.69 100 TYR A N 1
ATOM 816 C CA . TYR A 1 100 ? 5.287 -1.738 0.245 1.00 85.69 100 TYR A CA 1
ATOM 817 C C . TYR A 1 100 ? 4.090 -2.224 1.065 1.00 85.69 100 TYR A C 1
ATOM 819 O O . TYR A 1 100 ? 3.639 -1.523 1.972 1.00 85.69 100 TYR A O 1
ATOM 827 N N . TYR A 1 101 ? 3.588 -3.428 0.778 1.00 86.00 101 TYR A N 1
ATOM 828 C CA . TYR A 1 101 ? 2.443 -4.003 1.476 1.00 86.00 101 TYR A CA 1
ATOM 829 C C . TYR A 1 101 ? 2.718 -4.146 2.974 1.00 86.00 101 TYR A C 1
ATOM 831 O O . TYR A 1 101 ? 1.908 -3.705 3.781 1.00 86.00 101 TYR A O 1
ATOM 839 N N . LEU A 1 102 ? 3.877 -4.685 3.365 1.00 87.56 102 LEU A N 1
ATOM 840 C CA . LEU A 1 102 ? 4.245 -4.847 4.771 1.00 87.56 102 LEU A CA 1
ATOM 841 C C . LEU A 1 102 ? 4.392 -3.504 5.489 1.00 87.56 102 LEU A C 1
ATOM 843 O O . LEU A 1 102 ? 3.867 -3.348 6.592 1.00 87.56 102 LEU A O 1
ATOM 847 N N . ILE A 1 103 ? 5.053 -2.519 4.869 1.00 85.81 103 ILE A N 1
ATOM 848 C CA . ILE A 1 103 ? 5.196 -1.178 5.457 1.00 85.81 103 ILE A CA 1
ATOM 849 C C . ILE A 1 103 ? 3.817 -0.568 5.722 1.00 85.81 103 ILE A C 1
ATOM 851 O O . ILE A 1 103 ? 3.551 -0.068 6.820 1.00 85.81 103 ILE A O 1
ATOM 855 N N . PHE A 1 104 ? 2.920 -0.641 4.740 1.00 83.38 104 PHE A N 1
ATOM 856 C CA . PHE A 1 104 ? 1.572 -0.103 4.863 1.00 83.38 104 PHE A CA 1
ATOM 857 C C . PHE A 1 104 ? 0.729 -0.885 5.873 1.00 83.38 104 PHE A C 1
ATOM 859 O O . PHE A 1 104 ? 0.064 -0.272 6.708 1.00 83.38 104 PHE A O 1
ATOM 866 N N . GLN A 1 105 ? 0.833 -2.211 5.893 1.00 84.25 105 GLN A N 1
ATOM 867 C CA . GLN A 1 105 ? 0.146 -3.072 6.853 1.00 84.25 105 GLN A CA 1
ATOM 868 C C . GLN A 1 105 ? 0.558 -2.760 8.301 1.00 84.25 105 GLN A C 1
ATOM 870 O O . GLN A 1 105 ? -0.294 -2.648 9.182 1.00 84.25 105 GLN A O 1
ATOM 875 N N . ILE A 1 106 ? 1.854 -2.559 8.566 1.00 86.88 106 ILE A N 1
ATOM 876 C CA . ILE A 1 106 ? 2.353 -2.157 9.893 1.00 86.88 106 ILE A CA 1
ATOM 877 C C . ILE A 1 106 ? 1.741 -0.815 10.309 1.00 86.88 106 ILE A C 1
ATOM 879 O O . ILE A 1 106 ? 1.331 -0.631 11.459 1.00 86.88 106 ILE A O 1
ATOM 883 N N . LEU A 1 107 ? 1.672 0.128 9.371 1.00 84.81 107 LEU A N 1
ATOM 884 C CA . LEU A 1 107 ? 1.050 1.434 9.566 1.00 84.81 107 LEU A CA 1
ATOM 885 C C . LEU A 1 107 ? -0.428 1.301 9.959 1.00 84.81 107 LEU A C 1
ATOM 887 O O . LEU A 1 107 ? -0.876 1.931 10.918 1.00 84.81 107 LEU A O 1
ATOM 891 N N . GLU A 1 108 ? -1.172 0.455 9.251 1.00 83.06 108 GLU A N 1
ATOM 892 C CA . GLU A 1 108 ? -2.583 0.188 9.521 1.00 83.06 108 GLU A CA 1
ATOM 893 C C . GLU A 1 108 ? -2.795 -0.396 10.916 1.00 83.06 108 GLU A C 1
ATOM 895 O O . GLU A 1 108 ? -3.630 0.104 11.669 1.00 83.06 108 GLU A O 1
ATOM 900 N N . VAL A 1 109 ? -2.010 -1.408 11.293 1.00 85.00 109 VAL A N 1
ATOM 901 C CA . VAL A 1 109 ? -2.103 -2.050 12.612 1.00 85.00 109 VAL A CA 1
ATOM 902 C C . VAL A 1 109 ? -1.821 -1.045 13.729 1.00 85.00 109 VAL A C 1
ATOM 904 O O . VAL A 1 109 ? -2.538 -1.021 14.730 1.00 85.00 109 VAL A O 1
ATOM 907 N N . LYS A 1 110 ? -0.830 -0.158 13.556 1.00 85.19 110 LYS A N 1
ATOM 908 C CA . LYS A 1 110 ? -0.546 0.917 14.523 1.00 85.19 110 LYS A CA 1
ATOM 909 C C . LYS A 1 110 ? -1.733 1.870 14.687 1.00 85.19 110 LYS A C 1
ATOM 911 O O . LYS A 1 110 ? -2.061 2.245 15.813 1.00 85.19 110 LYS A O 1
ATOM 916 N N . ILE A 1 111 ? -2.392 2.240 13.588 1.00 81.19 111 ILE A N 1
ATOM 917 C CA . ILE A 1 111 ? -3.579 3.107 13.613 1.00 81.19 111 ILE A CA 1
ATOM 918 C C . ILE A 1 111 ? -4.747 2.402 14.305 1.00 81.19 111 ILE A C 1
ATOM 920 O O . ILE A 1 111 ? -5.356 2.978 15.206 1.00 81.19 111 ILE A O 1
ATOM 924 N N . LEU A 1 112 ? -5.027 1.155 13.924 1.00 81.81 112 LEU A N 1
ATOM 925 C CA . LEU A 1 112 ? -6.081 0.339 14.524 1.00 81.81 112 LEU A CA 1
ATOM 926 C C . LEU A 1 112 ? -5.877 0.188 16.030 1.00 81.81 112 LEU A C 1
ATOM 928 O O . LEU A 1 112 ? -6.813 0.401 16.796 1.00 81.81 112 LEU A O 1
ATOM 932 N N . ARG A 1 113 ? -4.648 -0.109 16.468 1.00 83.12 113 ARG A N 1
ATOM 933 C CA . ARG A 1 113 ? -4.308 -0.213 17.891 1.00 83.12 113 ARG A CA 1
ATOM 934 C C . ARG A 1 113 ? -4.636 1.076 18.636 1.00 83.12 113 ARG A C 1
ATOM 936 O O . ARG A 1 113 ? -5.301 1.020 19.665 1.00 83.12 113 ARG A O 1
ATOM 943 N N . LYS A 1 114 ? -4.223 2.230 18.100 1.00 81.50 114 LYS A N 1
ATOM 944 C CA . LYS A 1 114 ? -4.510 3.535 18.711 1.00 81.50 114 LYS A CA 1
ATOM 945 C C . LYS A 1 114 ? -6.017 3.773 18.844 1.00 81.50 114 LYS A C 1
ATOM 947 O O . LYS A 1 114 ? -6.470 4.199 19.895 1.00 81.50 114 LYS A O 1
ATOM 952 N N . GLN A 1 115 ? -6.791 3.455 17.806 1.00 77.19 115 GLN A N 1
ATOM 953 C CA . GLN A 1 115 ? -8.246 3.619 17.827 1.00 77.19 115 GLN A CA 1
ATOM 954 C C . GLN A 1 115 ? -8.940 2.650 18.802 1.00 77.19 115 GLN A C 1
ATOM 956 O O . GLN A 1 115 ? -9.950 3.013 19.401 1.00 77.19 115 GLN A O 1
ATOM 961 N N . MET A 1 116 ? -8.414 1.432 18.980 1.00 74.88 116 MET A N 1
ATOM 962 C CA . MET A 1 116 ? -8.971 0.445 19.914 1.00 74.88 116 MET A CA 1
ATOM 963 C C . MET A 1 116 ? -8.746 0.845 21.375 1.00 74.88 116 MET A C 1
ATOM 965 O O . MET A 1 116 ? -9.680 0.736 22.164 1.00 74.88 116 MET A O 1
ATOM 969 N N . VAL A 1 117 ? -7.561 1.365 21.718 1.00 77.88 117 VAL A N 1
ATOM 970 C CA . VAL A 1 117 ? -7.275 1.887 23.070 1.00 77.88 117 VAL A CA 1
ATOM 971 C C . VAL A 1 117 ? -8.257 3.007 23.427 1.00 77.88 117 VAL A C 1
ATOM 973 O O . VAL A 1 117 ? -8.932 2.924 24.446 1.00 77.88 117 VAL A O 1
ATOM 976 N N . THR A 1 118 ? -8.457 3.979 22.531 1.00 71.00 118 THR A N 1
ATOM 977 C CA . THR A 1 118 ? -9.410 5.084 22.753 1.00 71.00 118 THR A CA 1
ATOM 978 C C . THR A 1 118 ? -10.871 4.624 22.861 1.00 71.00 118 THR A C 1
ATOM 980 O O . THR A 1 118 ? -11.686 5.288 23.496 1.00 71.00 118 THR A O 1
ATOM 983 N N . LYS A 1 119 ? -11.241 3.502 22.228 1.00 65.94 119 LYS A N 1
ATOM 984 C CA . LYS A 1 119 ? -12.588 2.925 22.367 1.00 65.94 119 LYS A CA 1
ATOM 985 C C . LYS A 1 119 ? -12.759 2.238 23.724 1.00 65.94 119 LYS A C 1
ATOM 987 O O . LYS A 1 119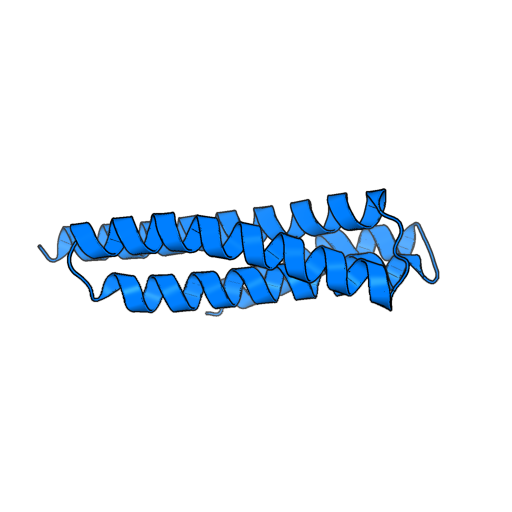 ? -13.809 2.395 24.327 1.00 65.94 119 LYS A O 1
ATOM 992 N N . SER A 1 120 ? -11.731 1.537 24.204 1.00 63.62 120 SER A N 1
ATOM 993 C CA . SER A 1 120 ? -11.733 0.876 25.516 1.00 63.62 120 SER A CA 1
ATOM 994 C C . SER A 1 120 ? -11.793 1.855 26.689 1.00 63.62 120 SER A C 1
ATOM 996 O O . SER A 1 120 ? -12.396 1.515 27.692 1.00 63.62 120 SER A O 1
ATOM 998 N N . GLU A 1 121 ? -11.178 3.035 26.587 1.00 61.09 121 GLU A N 1
ATOM 999 C CA . GLU A 1 121 ? -11.199 4.048 27.662 1.00 61.09 121 GLU A CA 1
ATOM 1000 C C . GLU A 1 121 ? -12.555 4.766 27.801 1.00 61.09 121 GLU A C 1
ATOM 1002 O O . GLU A 1 121 ? -12.832 5.358 28.837 1.00 61.09 121 GLU A O 1
ATOM 1007 N N . ASN A 1 122 ? -13.397 4.724 26.763 1.00 53.84 122 ASN A N 1
ATOM 1008 C CA . ASN A 1 122 ? -14.712 5.378 26.725 1.00 53.84 122 ASN A CA 1
ATOM 1009 C C . ASN A 1 122 ? -15.890 4.405 26.947 1.00 53.84 122 ASN A C 1
ATOM 1011 O O . ASN A 1 122 ? -17.035 4.780 26.688 1.00 53.84 122 ASN A O 1
ATOM 1015 N N . THR A 1 123 ? -15.620 3.155 27.342 1.00 49.59 123 THR A N 1
ATOM 1016 C CA . THR A 1 123 ? -16.643 2.144 27.674 1.00 49.59 123 THR A CA 1
ATOM 1017 C C . THR A 1 123 ? -16.521 1.767 29.138 1.00 49.59 123 THR A C 1
ATOM 1019 O O . THR A 1 123 ? -17.580 1.543 29.759 1.00 49.59 123 THR A O 1
#

Radius of gyration: 16.44 Å; chains: 1; bounding box: 42×25×47 Å

Foldseek 3Di:
DVVLVVLLVVLCCVLQVVQVVPDDDLSNVLLVLLSVLLVVLLVLLVVQQVVLLPDDPVSSVVSNVVSVVVSVVSSVVSVVVCCVPRVHDPVSNVVSNVSSNVSSVVVSVVVSVVSVVVVVVVD

pLDDT: mean 81.4, std 7.24, range [49.59, 89.81]

Sequence (123 aa):
MLQFIYVIILSFLVIWVPLAIWKSGQYLITPFVSSLISLAVIFSAYSLNRWAFRKSHKVFFRLLIGGMVTRIVLVVILILIAWRLFHLNPTLFLISLIGYYLIFQILEVKILRKQMVTKSENT